Protein AF-A0A256XDC1-F1 (afdb_monomer)

Radius of gyration: 17.94 Å; Cα contacts (8 Å, |Δi|>4): 51; chains: 1; bounding box: 40×32×47 Å

Mean predicted aligned error: 7.12 Å

Solvent-accessible surface area (backbone atoms only — not comparable to full-atom values): 6161 Å² total; per-residue (Å²): 141,83,90,64,94,53,43,62,64,60,76,70,56,56,62,71,59,36,32,62,63,35,78,38,68,62,62,100,85,66,85,86,80,83,76,52,44,55,66,61,55,49,51,52,48,40,72,78,35,66,80,47,45,63,54,50,54,48,51,61,72,69,57,77,89,78,76,57,92,83,32,66,69,52,50,57,50,53,61,40,51,74,42,79,45,31,64,65,86,44,34,75,74,77,69,78,113

pLDDT: mean 84.63, std 15.71, range [34.75, 97.19]

Sequence (97 aa):
MFEEESGAFANYINLNNAIKIGLFPEFPNAEFTLLGNGSIAGTYTILVHYKYRDVVEKIAKEMTYIELIQDQDFVEEYEAALSIPGRREYFPTMMNY

Foldseek 3Di:
DDPDPDQPCLVPDPVVVCCQQQVAFDDPDDDDDRPGPVVVVVVVCCVVDVVCVVVVVVVVVVDDDDDQPPPPVSVVQVVQVVDPNGDVVRHVPVPPD

Structure (mmCIF, N/CA/C/O backbone):
data_AF-A0A256XDC1-F1
#
_entry.id   AF-A0A256XDC1-F1
#
loop_
_atom_site.group_PDB
_atom_site.id
_atom_site.type_symbol
_atom_site.label_atom_id
_atom_site.label_alt_id
_atom_site.label_comp_id
_atom_site.label_asym_id
_atom_site.label_entity_id
_atom_site.label_seq_id
_atom_site.pdbx_PDB_ins_code
_atom_site.Cartn_x
_atom_site.Cartn_y
_atom_site.Cartn_z
_atom_site.occupancy
_atom_site.B_iso_or_equiv
_atom_site.auth_seq_id
_atom_site.auth_comp_id
_atom_site.auth_asym_id
_atom_site.auth_atom_id
_atom_site.pdbx_PDB_model_num
ATOM 1 N N . MET A 1 1 ? -18.026 21.937 -2.082 1.00 35.81 1 MET A N 1
ATOM 2 C CA . MET A 1 1 ? -16.627 22.152 -2.489 1.00 35.81 1 MET A CA 1
ATOM 3 C C . MET A 1 1 ? -15.775 21.679 -1.327 1.00 35.81 1 MET A C 1
ATOM 5 O O . MET A 1 1 ? -15.602 22.428 -0.382 1.00 35.81 1 MET A O 1
ATOM 9 N N . PHE A 1 2 ? -15.406 20.400 -1.328 1.00 34.75 2 PHE A N 1
ATOM 10 C CA . PHE A 1 2 ? -14.519 19.805 -0.326 1.00 34.75 2 PHE A CA 1
ATOM 11 C C . PHE A 1 2 ? -13.516 18.958 -1.105 1.00 34.75 2 PHE A C 1
ATOM 13 O O . PHE A 1 2 ? -13.734 17.777 -1.359 1.00 34.75 2 PHE A O 1
ATOM 20 N N . GLU A 1 3 ? -12.492 19.635 -1.615 1.00 44.72 3 GLU A N 1
ATOM 21 C CA . GLU A 1 3 ? -11.251 19.014 -2.059 1.00 44.72 3 GLU A CA 1
ATOM 22 C C . GLU A 1 3 ? -10.393 18.876 -0.803 1.00 44.72 3 GLU A C 1
ATOM 24 O O . GLU A 1 3 ? -9.870 19.867 -0.305 1.00 44.72 3 GLU A O 1
ATOM 29 N N . GLU A 1 4 ? -10.320 17.674 -0.233 1.00 43.00 4 GLU A N 1
ATOM 30 C CA . GLU A 1 4 ? -9.407 17.392 0.875 1.00 43.00 4 GLU A CA 1
ATOM 31 C C . GLU A 1 4 ? -8.330 16.405 0.421 1.00 43.00 4 GLU A C 1
ATOM 33 O O . GLU A 1 4 ? -8.586 15.266 0.012 1.00 43.00 4 GLU A O 1
ATOM 38 N N . GLU A 1 5 ? -7.107 16.928 0.461 1.00 46.34 5 GLU A N 1
ATOM 39 C CA . GLU A 1 5 ? -5.852 16.400 -0.050 1.00 46.34 5 GLU A CA 1
ATOM 40 C C . GLU A 1 5 ? -5.330 15.210 0.760 1.00 46.34 5 GLU A C 1
ATOM 42 O O . GLU A 1 5 ? -4.334 15.279 1.476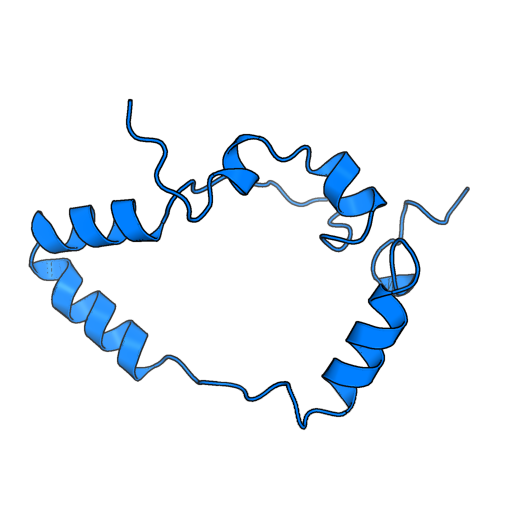 1.00 46.34 5 GLU A O 1
ATOM 47 N N . SER A 1 6 ? -5.985 14.063 0.614 1.00 41.41 6 SER A N 1
ATOM 48 C CA . SER A 1 6 ? -5.335 12.751 0.729 1.00 41.41 6 SER A CA 1
ATOM 49 C C . SER A 1 6 ? -6.158 11.747 -0.081 1.00 41.41 6 SER A C 1
ATOM 51 O O . SER A 1 6 ? -7.285 11.423 0.278 1.00 41.41 6 SER A O 1
ATOM 53 N N . GLY A 1 7 ? -5.645 11.290 -1.226 1.00 48.22 7 GLY A N 1
ATOM 54 C CA . GLY A 1 7 ? -6.369 10.363 -2.114 1.00 48.22 7 GLY A CA 1
ATOM 55 C C . GLY A 1 7 ? -7.137 11.004 -3.280 1.00 48.22 7 GLY A C 1
ATOM 56 O O . GLY A 1 7 ? -7.688 10.274 -4.101 1.00 48.22 7 GLY A O 1
ATOM 57 N N . ALA A 1 8 ? -7.117 12.335 -3.444 1.00 50.69 8 ALA A N 1
ATOM 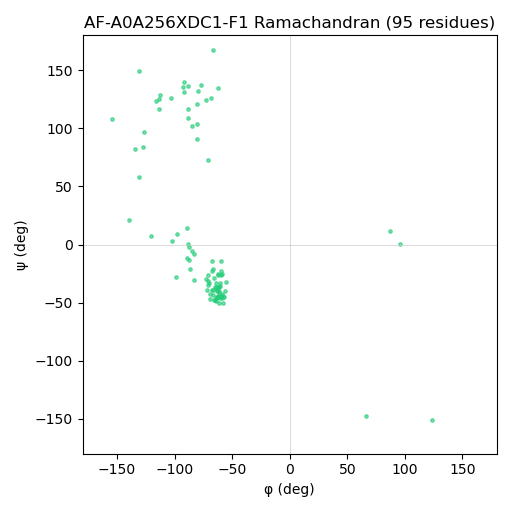58 C CA . ALA A 1 8 ? -7.680 13.000 -4.631 1.00 50.69 8 ALA A CA 1
ATOM 59 C C . ALA A 1 8 ? -7.015 12.542 -5.947 1.00 50.69 8 ALA A C 1
ATOM 61 O O . ALA A 1 8 ? -7.659 12.532 -6.993 1.00 50.69 8 ALA A O 1
ATOM 62 N N . PHE A 1 9 ? -5.760 12.080 -5.878 1.00 56.50 9 PHE A N 1
ATOM 63 C CA . PHE A 1 9 ? -5.047 11.503 -7.018 1.00 56.50 9 PHE A CA 1
ATOM 64 C C . PHE A 1 9 ? -5.728 10.229 -7.541 1.00 56.50 9 PHE A C 1
ATOM 66 O O . PHE A 1 9 ? -5.806 10.029 -8.747 1.00 56.50 9 PHE A O 1
ATOM 73 N N . ALA A 1 10 ? -6.293 9.402 -6.653 1.00 54.88 10 ALA A N 1
ATOM 74 C CA . ALA A 1 10 ? -6.927 8.142 -7.031 1.00 54.88 10 ALA A CA 1
ATOM 75 C C . ALA A 1 10 ? -8.241 8.351 -7.802 1.00 54.88 10 ALA A C 1
ATOM 77 O O . ALA A 1 10 ? -8.530 7.589 -8.715 1.00 54.88 10 ALA A O 1
ATOM 78 N N . ASN A 1 11 ? -9.014 9.403 -7.505 1.00 58.88 11 ASN A N 1
ATOM 79 C CA . ASN A 1 11 ? -10.291 9.659 -8.191 1.00 58.88 11 ASN A CA 1
ATOM 80 C C . ASN A 1 11 ? -10.130 10.018 -9.679 1.00 58.88 11 ASN A C 1
ATOM 82 O O . ASN A 1 11 ? -11.078 9.861 -10.445 1.00 58.88 11 ASN A O 1
ATOM 86 N N . TYR A 1 12 ? -8.946 10.479 -10.092 1.00 68.19 12 TYR A N 1
ATOM 87 C CA . TYR A 1 12 ? -8.664 10.903 -11.468 1.00 68.19 12 TYR A CA 1
ATOM 88 C C . TYR A 1 12 ? -7.531 10.109 -12.127 1.00 68.19 12 TYR A C 1
ATOM 90 O O . TYR A 1 12 ? -7.099 10.448 -13.232 1.00 68.19 12 TYR A O 1
ATOM 98 N N . ILE A 1 13 ? -7.030 9.055 -11.475 1.00 78.88 13 ILE A N 1
ATOM 99 C CA . ILE A 1 13 ? -5.910 8.287 -12.007 1.00 78.88 13 ILE A CA 1
ATOM 100 C C . ILE A 1 13 ? -6.359 7.433 -13.195 1.00 78.88 13 ILE A C 1
ATOM 102 O O . ILE A 1 13 ? -7.264 6.604 -13.101 1.00 78.88 13 ILE A O 1
ATOM 106 N N . ASN A 1 14 ? -5.694 7.603 -14.336 1.00 85.94 14 ASN A N 1
ATOM 107 C CA . ASN A 1 14 ? -5.808 6.643 -15.424 1.00 85.94 14 ASN A CA 1
ATOM 108 C C . ASN A 1 14 ? -4.888 5.462 -15.109 1.00 85.94 14 ASN A C 1
ATOM 110 O O . ASN A 1 14 ? -3.670 5.565 -15.257 1.00 85.94 14 ASN A O 1
ATOM 114 N N . LEU A 1 15 ? -5.481 4.351 -14.678 1.00 85.00 15 LEU A N 1
ATOM 115 C CA . LEU A 1 15 ? -4.743 3.169 -14.249 1.00 85.00 15 LEU A CA 1
ATOM 116 C C . LEU A 1 15 ? -3.789 2.629 -15.324 1.00 85.00 15 LEU A C 1
ATOM 118 O O . LEU A 1 15 ? -2.652 2.291 -15.014 1.00 85.00 15 LEU A O 1
ATOM 122 N N . ASN A 1 16 ? -4.202 2.627 -16.595 1.00 86.56 16 ASN A N 1
ATOM 123 C CA . ASN A 1 16 ? -3.344 2.175 -17.694 1.00 86.56 16 ASN A CA 1
ATOM 124 C C . ASN A 1 16 ? -2.097 3.054 -17.840 1.00 86.56 16 ASN A C 1
ATOM 126 O O . ASN A 1 16 ? -1.010 2.546 -18.101 1.00 86.56 16 ASN A O 1
ATOM 130 N N . ASN A 1 17 ? -2.233 4.370 -17.670 1.00 90.00 17 ASN A N 1
ATOM 131 C CA . ASN A 1 17 ? -1.085 5.275 -17.702 1.00 90.00 17 ASN A CA 1
ATOM 132 C C . ASN A 1 17 ? -0.214 5.123 -16.450 1.00 90.00 17 ASN A C 1
ATOM 134 O O . ASN A 1 17 ? 1.004 5.134 -16.576 1.00 90.00 17 ASN A O 1
ATOM 138 N N . ALA A 1 18 ? -0.821 4.941 -15.274 1.00 90.69 18 ALA A N 1
ATOM 139 C CA . ALA A 1 18 ? -0.104 4.702 -14.023 1.00 90.69 18 ALA A CA 1
ATOM 140 C C . ALA A 1 18 ? 0.765 3.435 -14.095 1.00 90.69 18 ALA A C 1
ATOM 142 O O . ALA A 1 18 ? 1.937 3.475 -13.732 1.00 90.69 18 ALA A O 1
ATOM 143 N N . ILE A 1 19 ? 0.223 2.347 -14.647 1.00 91.62 19 ILE A N 1
ATOM 144 C CA . ILE A 1 19 ? 0.965 1.105 -14.891 1.00 91.62 19 ILE A CA 1
ATOM 145 C C . ILE A 1 19 ? 2.108 1.345 -15.892 1.00 91.62 19 ILE A C 1
ATOM 147 O O . ILE A 1 19 ? 3.243 0.957 -15.638 1.00 91.62 19 ILE A O 1
ATOM 151 N N . LYS A 1 20 ? 1.857 2.060 -17.000 1.00 90.62 20 LYS A N 1
ATOM 152 C CA . LYS A 1 20 ? 2.887 2.362 -18.018 1.00 90.62 20 LYS A CA 1
ATOM 153 C C . LYS A 1 20 ? 4.073 3.168 -17.492 1.00 90.62 20 LYS A C 1
ATOM 155 O O . LYS A 1 20 ? 5.175 2.995 -18.000 1.00 90.62 20 LYS A O 1
ATOM 160 N N . ILE A 1 21 ? 3.854 4.066 -16.531 1.00 93.00 21 ILE A N 1
ATOM 161 C CA . ILE A 1 21 ? 4.936 4.863 -15.933 1.00 93.00 21 ILE A CA 1
ATOM 162 C C . ILE A 1 21 ? 5.612 4.167 -14.744 1.00 93.00 21 ILE A C 1
ATOM 164 O O . ILE A 1 21 ? 6.544 4.735 -14.188 1.00 93.00 21 ILE A O 1
ATOM 168 N N . GLY A 1 22 ? 5.156 2.973 -14.349 1.00 92.88 22 GLY A N 1
ATOM 169 C CA . GLY A 1 22 ? 5.727 2.223 -13.229 1.00 92.88 22 GLY A CA 1
ATOM 170 C C . GLY A 1 22 ? 5.162 2.554 -11.847 1.00 92.88 22 GLY A C 1
ATOM 171 O O . GLY A 1 22 ? 5.718 2.125 -10.844 1.00 92.88 22 GLY A O 1
ATOM 172 N N . LEU A 1 23 ? 4.058 3.307 -11.758 1.00 92.94 23 LEU A N 1
ATOM 173 C CA . LEU A 1 23 ? 3.439 3.656 -10.469 1.00 92.94 23 LEU A CA 1
ATOM 174 C C . LEU A 1 23 ? 2.758 2.451 -9.802 1.00 92.94 23 LEU A C 1
ATOM 176 O O . LEU A 1 23 ? 2.701 2.361 -8.579 1.00 92.94 23 LEU A O 1
ATOM 180 N N . PHE A 1 24 ? 2.233 1.535 -10.610 1.00 92.06 24 PHE A N 1
ATOM 181 C CA . PHE A 1 24 ? 1.711 0.250 -10.164 1.00 92.06 24 PHE A CA 1
ATOM 182 C C . PHE A 1 24 ? 2.294 -0.853 -11.041 1.00 92.06 24 PHE A C 1
ATOM 184 O O . PHE A 1 24 ? 2.507 -0.602 -12.230 1.00 92.06 24 PHE A O 1
ATOM 191 N N . PRO A 1 25 ? 2.492 -2.070 -10.508 1.00 92.75 25 PRO A N 1
ATOM 192 C CA . PRO A 1 25 ? 2.793 -3.218 -11.345 1.00 92.75 25 PRO A CA 1
ATOM 193 C C . PRO A 1 25 ? 1.584 -3.552 -12.228 1.00 92.75 25 PRO A C 1
ATOM 195 O O . PRO A 1 25 ? 0.470 -3.052 -12.039 1.00 92.75 25 PRO A O 1
ATOM 198 N N . GLU A 1 26 ? 1.796 -4.407 -13.216 1.00 92.88 26 GLU A N 1
ATOM 199 C CA . GLU A 1 26 ? 0.720 -4.878 -14.067 1.00 92.88 26 GLU A CA 1
ATOM 200 C C . GLU A 1 26 ? -0.128 -5.941 -13.359 1.00 92.88 26 GLU A C 1
ATOM 202 O O . GLU A 1 26 ? 0.387 -6.880 -12.753 1.00 92.88 26 GLU A O 1
ATOM 207 N N . PHE A 1 27 ? -1.448 -5.845 -13.510 1.00 89.38 27 PHE A N 1
ATOM 208 C CA . PHE A 1 27 ? -2.386 -6.836 -12.991 1.00 89.38 27 PHE A CA 1
ATOM 209 C C . PHE A 1 27 ? -3.332 -7.310 -14.109 1.00 89.38 27 PHE A C 1
ATOM 211 O O . PHE A 1 27 ? -4.446 -6.796 -14.226 1.00 89.38 27 PHE A O 1
ATOM 218 N N . PRO A 1 28 ? -2.927 -8.295 -14.937 1.00 84.12 28 PRO A N 1
ATOM 219 C CA . PRO A 1 28 ? -3.613 -8.639 -16.191 1.00 84.12 28 PRO A CA 1
ATOM 220 C C . PRO A 1 28 ? -5.081 -9.078 -16.062 1.00 84.12 28 PRO A C 1
ATOM 222 O O . PRO A 1 28 ? -5.784 -9.136 -17.062 1.00 84.12 28 PRO A O 1
ATOM 225 N N . ASN A 1 29 ? -5.553 -9.394 -14.852 1.00 85.31 29 ASN A N 1
ATOM 226 C CA . ASN A 1 29 ? -6.912 -9.879 -14.594 1.00 85.31 29 ASN A CA 1
ATOM 227 C C . ASN A 1 29 ? -7.533 -9.279 -13.319 1.00 85.31 29 ASN A C 1
ATOM 229 O O . ASN A 1 29 ? -8.419 -9.892 -12.726 1.00 85.31 29 ASN A O 1
ATOM 233 N N . ALA A 1 30 ? -7.036 -8.133 -12.842 1.00 86.69 30 ALA A N 1
ATOM 234 C CA . ALA A 1 30 ? -7.575 -7.510 -11.636 1.00 86.69 30 ALA A CA 1
ATOM 235 C C . ALA A 1 30 ? -8.683 -6.504 -11.959 1.00 86.69 30 ALA A C 1
ATOM 237 O O . ALA A 1 30 ? -8.580 -5.710 -12.895 1.00 86.69 30 ALA A O 1
ATOM 238 N N . GLU A 1 31 ? -9.720 -6.507 -11.127 1.00 85.19 31 GLU A N 1
ATOM 239 C CA . GLU A 1 31 ? -10.716 -5.443 -11.080 1.00 85.19 31 GLU A CA 1
ATOM 240 C C . GLU A 1 31 ? -10.310 -4.419 -10.020 1.00 85.19 31 GLU A C 1
ATOM 242 O O . GLU A 1 31 ? -9.927 -4.771 -8.903 1.00 85.19 31 GLU A O 1
ATOM 247 N N . PHE A 1 32 ? -10.412 -3.137 -10.362 1.00 81.19 32 PHE A N 1
ATOM 248 C CA . PHE A 1 32 ? -10.000 -2.047 -9.487 1.00 81.19 32 PHE A CA 1
ATOM 249 C C . PHE A 1 32 ? -11.211 -1.251 -9.033 1.00 81.19 32 PHE A C 1
ATOM 251 O O . PHE A 1 32 ? -12.008 -0.788 -9.846 1.00 81.19 32 PHE A O 1
ATOM 258 N N . THR A 1 33 ? -11.315 -1.051 -7.722 1.00 82.00 33 THR A N 1
ATOM 259 C CA . THR A 1 33 ? -12.299 -0.148 -7.125 1.00 82.00 33 THR A CA 1
ATOM 260 C C . THR A 1 33 ? -11.575 1.027 -6.491 1.00 82.00 33 THR A C 1
ATOM 262 O O . THR A 1 33 ? -10.695 0.851 -5.649 1.00 82.00 33 THR A O 1
ATOM 265 N N . LEU A 1 34 ? -11.962 2.237 -6.883 1.00 77.75 34 LEU A N 1
ATOM 266 C CA . LEU A 1 34 ? -11.447 3.461 -6.286 1.00 77.75 34 LEU A CA 1
ATOM 267 C C . LEU A 1 34 ? -12.191 3.736 -4.976 1.00 77.75 34 LEU A C 1
ATOM 269 O O . LEU A 1 34 ? -13.411 3.878 -4.967 1.00 77.75 34 LEU A O 1
ATOM 273 N N . LEU A 1 35 ? -11.450 3.810 -3.869 1.00 75.81 35 LEU A N 1
ATOM 274 C CA . LEU A 1 35 ? -12.014 4.013 -2.528 1.00 75.81 35 LEU A CA 1
ATOM 275 C C . LEU A 1 35 ? -12.158 5.497 -2.137 1.00 75.81 35 LEU A C 1
ATOM 277 O O . LEU A 1 35 ? -12.816 5.808 -1.147 1.00 75.81 35 LEU A O 1
ATOM 281 N N . GLY A 1 36 ? -11.560 6.422 -2.898 1.00 80.00 36 GLY A N 1
ATOM 282 C CA . GLY A 1 36 ? -11.529 7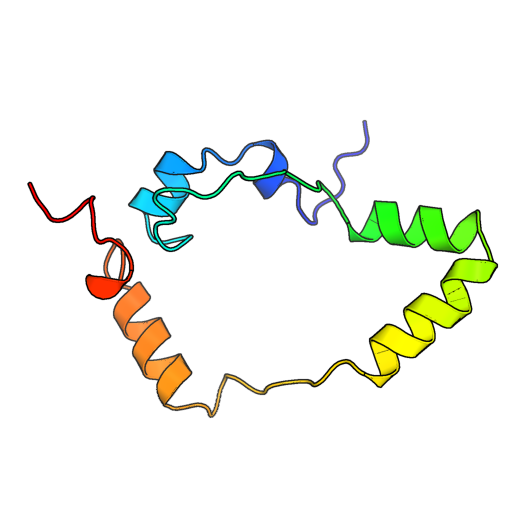.850 -2.564 1.00 80.00 36 GLY A CA 1
ATOM 283 C C . GLY A 1 36 ? -10.710 8.148 -1.298 1.00 80.00 36 GLY A C 1
ATOM 284 O O . GLY A 1 36 ? -9.726 7.466 -1.008 1.00 80.00 36 GLY A O 1
ATOM 285 N N . ASN A 1 37 ? -11.099 9.175 -0.531 1.00 83.62 37 ASN A N 1
ATOM 286 C CA . ASN A 1 37 ? -10.432 9.511 0.732 1.00 83.62 37 ASN A CA 1
ATOM 287 C C . ASN A 1 37 ? -10.931 8.601 1.871 1.00 83.62 37 ASN A C 1
ATOM 289 O O . ASN A 1 37 ? -11.895 8.910 2.579 1.00 83.62 37 ASN A O 1
ATOM 293 N N . GLY A 1 38 ? -10.240 7.474 2.052 1.00 86.38 38 GLY A N 1
ATOM 294 C CA . GLY A 1 38 ? -10.535 6.506 3.109 1.00 86.38 38 GLY A CA 1
ATOM 295 C C . GLY A 1 38 ? -10.380 7.059 4.531 1.00 86.38 38 GLY A C 1
ATOM 296 O O . GLY A 1 38 ? -11.060 6.580 5.435 1.00 86.38 38 GLY A O 1
ATOM 297 N N . SER A 1 39 ? -9.553 8.090 4.741 1.00 88.69 39 SER A N 1
ATOM 298 C CA . SER A 1 39 ? -9.348 8.704 6.063 1.00 88.69 39 SER A CA 1
ATOM 299 C C . SER A 1 39 ? -10.595 9.460 6.531 1.00 88.69 39 SER A C 1
ATOM 301 O O . SER A 1 39 ? -11.083 9.243 7.644 1.00 88.69 39 SER A O 1
ATOM 303 N N . ILE A 1 40 ? -11.181 10.282 5.653 1.00 89.38 40 ILE A N 1
ATOM 304 C CA . ILE A 1 40 ? -12.434 10.998 5.941 1.00 89.38 40 ILE A CA 1
ATOM 305 C C . ILE A 1 40 ? -13.584 10.004 6.091 1.00 89.38 40 ILE A C 1
ATOM 307 O O . ILE A 1 40 ? -14.335 10.068 7.067 1.00 89.38 40 ILE A O 1
ATOM 311 N N . ALA A 1 41 ? -13.709 9.058 5.153 1.00 89.06 41 ALA A N 1
ATOM 312 C CA . ALA A 1 41 ? -14.756 8.041 5.201 1.00 89.06 41 ALA A CA 1
ATOM 313 C C . ALA A 1 41 ? -14.673 7.199 6.489 1.00 89.06 41 ALA A C 1
ATOM 315 O O . ALA A 1 41 ? -15.689 6.954 7.146 1.00 89.06 41 ALA A O 1
ATOM 316 N N . GLY A 1 42 ? -13.461 6.813 6.897 1.00 91.19 42 GLY A N 1
ATOM 317 C CA . GLY A 1 42 ? -13.197 6.106 8.148 1.00 91.19 42 GLY A CA 1
ATOM 318 C C . GLY A 1 42 ? -13.541 6.947 9.376 1.00 91.19 42 GLY A C 1
ATOM 319 O O . GLY A 1 42 ? -14.260 6.478 10.258 1.00 91.19 42 GLY A O 1
ATOM 320 N N . THR A 1 43 ? -13.120 8.214 9.401 1.00 92.88 43 THR A N 1
ATOM 321 C CA . THR A 1 43 ? -13.434 9.153 10.490 1.00 92.88 43 THR A CA 1
ATOM 322 C C . THR A 1 43 ? -14.942 9.303 10.666 1.00 92.88 43 THR A C 1
ATOM 324 O O . THR A 1 43 ? -15.460 9.115 11.767 1.00 92.88 43 THR A O 1
ATOM 327 N N . TYR A 1 44 ? -15.672 9.557 9.577 1.00 93.12 44 TYR A N 1
ATOM 328 C CA . TYR A 1 44 ? -17.131 9.636 9.599 1.00 93.12 44 TYR A CA 1
ATOM 329 C C . TYR A 1 44 ? -17.767 8.340 10.121 1.00 93.12 44 TYR A C 1
ATOM 331 O O . TYR A 1 44 ? -18.653 8.377 10.977 1.00 93.12 44 TYR A O 1
ATOM 339 N N . THR A 1 45 ? -17.274 7.185 9.667 1.00 92.19 45 THR A N 1
ATOM 340 C CA . THR A 1 45 ? -17.769 5.870 10.099 1.00 92.19 45 THR A CA 1
ATOM 341 C C . THR A 1 45 ? -17.640 5.688 11.613 1.00 92.19 45 THR A C 1
ATOM 343 O O . THR A 1 45 ? -18.603 5.284 12.265 1.00 92.19 45 THR A O 1
ATOM 346 N N . ILE A 1 46 ? -16.492 6.042 12.192 1.00 94.50 46 ILE A N 1
ATOM 347 C CA . ILE A 1 46 ? -16.225 5.920 13.634 1.00 94.50 46 ILE A CA 1
ATOM 348 C C . ILE A 1 46 ? -17.022 6.949 14.454 1.00 94.50 46 ILE A C 1
ATOM 350 O O . ILE A 1 46 ? -17.451 6.654 15.576 1.00 94.50 46 ILE A O 1
ATOM 354 N N . LEU A 1 47 ? -17.226 8.155 13.910 1.00 93.88 47 LEU A N 1
ATOM 355 C CA . LEU A 1 47 ? -18.006 9.213 14.557 1.00 93.88 47 LEU A CA 1
ATOM 356 C C . LEU A 1 47 ? -19.487 8.844 14.668 1.00 93.88 47 LEU A C 1
ATOM 358 O O . LEU A 1 47 ? -20.084 9.049 15.723 1.00 93.88 47 LEU A O 1
ATOM 362 N N . VAL A 1 48 ? -20.071 8.284 13.606 1.00 94.75 48 VAL A N 1
ATOM 363 C CA . VAL A 1 48 ? -21.504 7.949 13.562 1.00 94.75 48 VAL A CA 1
ATOM 364 C C . VAL A 1 48 ? -21.802 6.601 14.224 1.00 94.75 48 VAL A C 1
ATOM 366 O O . VAL A 1 48 ? -22.874 6.418 14.799 1.00 94.75 48 VAL A O 1
ATOM 369 N N . HIS A 1 49 ? -20.863 5.652 14.193 1.00 91.94 49 HIS A N 1
ATOM 370 C CA . HIS A 1 49 ? -21.080 4.296 14.691 1.00 91.94 49 HIS A CA 1
ATOM 371 C C . HIS A 1 49 ? -20.008 3.880 15.706 1.00 91.94 49 HIS A C 1
ATOM 373 O O . HIS A 1 49 ? -18.959 3.338 15.356 1.00 91.94 49 HIS A O 1
ATOM 379 N N . TYR A 1 50 ? -20.331 4.034 16.993 1.00 88.31 50 TYR A N 1
ATOM 380 C CA . TYR A 1 50 ? -19.426 3.734 18.109 1.00 88.31 50 TYR A CA 1
ATOM 381 C C . TYR A 1 50 ? -18.863 2.302 18.098 1.00 88.31 50 TYR A C 1
ATOM 383 O O . TYR A 1 50 ? -17.717 2.104 18.483 1.00 88.31 50 TYR A O 1
ATOM 391 N N . LYS A 1 51 ? -19.625 1.316 17.601 1.00 91.81 51 LYS A N 1
ATOM 392 C CA . LYS A 1 51 ? -19.204 -0.095 17.515 1.00 91.81 51 LYS A CA 1
ATOM 393 C C . LYS A 1 51 ? -17.951 -0.328 16.662 1.00 91.81 51 LYS A C 1
ATOM 395 O O . LYS A 1 51 ? -17.288 -1.343 16.826 1.00 91.81 51 LYS A O 1
ATOM 400 N N . TYR A 1 52 ? -17.631 0.582 15.738 1.00 93.44 52 TYR A N 1
ATOM 401 C CA . TYR A 1 52 ? -16.422 0.461 14.920 1.00 93.44 52 TYR A CA 1
ATOM 402 C C . TYR A 1 52 ? -15.170 0.983 15.628 1.00 93.44 52 TYR A C 1
ATOM 404 O O . TYR A 1 52 ? -14.074 0.749 15.129 1.00 93.44 52 TYR A O 1
ATOM 412 N N . ARG A 1 53 ? -15.297 1.635 16.793 1.00 92.44 53 ARG A N 1
ATOM 413 C CA . ARG A 1 53 ? -14.136 2.059 17.593 1.00 92.44 53 ARG A CA 1
ATOM 414 C C . ARG A 1 53 ? -13.310 0.856 18.025 1.00 92.44 53 ARG A C 1
ATOM 416 O O . ARG A 1 53 ? -12.125 0.812 17.723 1.00 92.44 53 ARG A O 1
ATOM 423 N N . ASP A 1 54 ? -13.960 -0.157 18.593 1.00 94.25 54 ASP A N 1
ATOM 424 C CA . ASP A 1 54 ? -13.291 -1.386 19.037 1.00 94.25 54 ASP A CA 1
ATOM 425 C C . ASP A 1 54 ? -12.606 -2.120 17.870 1.00 94.25 54 ASP A C 1
ATOM 427 O O . ASP A 1 54 ? -11.516 -2.670 18.018 1.00 94.25 54 ASP A O 1
ATOM 431 N N . VAL A 1 55 ? -13.222 -2.092 16.680 1.00 95.00 55 VAL A N 1
ATOM 432 C CA . VAL A 1 55 ? -12.651 -2.682 15.458 1.00 95.00 55 VAL A CA 1
ATOM 433 C C . VAL A 1 55 ? -11.380 -1.945 15.041 1.00 95.00 55 VAL A C 1
ATOM 435 O O . VAL A 1 55 ? -10.365 -2.581 14.771 1.00 95.00 55 VAL A O 1
ATOM 438 N N . VAL A 1 56 ? -11.414 -0.613 15.011 1.00 94.81 56 VAL A N 1
ATOM 439 C CA . VAL A 1 56 ? -10.260 0.211 14.624 1.00 94.81 56 VAL A CA 1
ATOM 440 C C . VAL A 1 56 ? -9.139 0.107 15.653 1.00 94.81 56 VAL A C 1
ATOM 442 O O . VAL A 1 56 ? -7.979 -0.013 15.268 1.00 94.81 56 VAL A O 1
ATOM 445 N N . GLU A 1 57 ? -9.463 0.061 16.947 1.00 95.12 57 GLU A N 1
ATOM 446 C CA . GLU A 1 57 ? -8.477 -0.195 18.000 1.00 95.12 57 GLU A CA 1
ATOM 447 C C . GLU A 1 57 ? -7.808 -1.562 17.845 1.00 95.12 57 GLU A C 1
ATOM 449 O O . GLU A 1 57 ? -6.598 -1.683 18.046 1.00 95.12 57 GLU A O 1
ATOM 454 N N . LYS A 1 58 ? -8.572 -2.596 17.477 1.00 96.81 58 LYS A N 1
ATOM 455 C CA . LYS A 1 58 ? -8.016 -3.922 17.203 1.00 96.81 58 LYS A CA 1
ATOM 456 C C . LYS A 1 58 ? -7.079 -3.894 15.993 1.00 96.81 58 LYS A C 1
ATOM 458 O O . LYS A 1 58 ? -5.954 -4.366 16.107 1.00 96.81 58 LYS A O 1
ATOM 463 N N . ILE A 1 59 ? -7.505 -3.289 14.881 1.00 95.88 59 ILE A N 1
ATOM 464 C CA . ILE A 1 59 ? -6.675 -3.141 13.673 1.00 95.88 59 ILE A CA 1
ATOM 465 C C . ILE A 1 59 ? -5.375 -2.401 14.005 1.00 95.88 59 ILE A C 1
ATOM 467 O O . ILE A 1 59 ? -4.302 -2.843 13.608 1.00 95.88 59 ILE A O 1
ATOM 471 N N . ALA A 1 60 ? -5.448 -1.311 14.774 1.00 95.56 60 ALA A N 1
ATOM 472 C CA . ALA A 1 60 ? -4.272 -0.543 15.176 1.00 95.56 60 ALA A CA 1
ATOM 473 C C . ALA A 1 60 ? -3.285 -1.363 16.021 1.00 95.56 60 ALA A C 1
ATOM 475 O O . ALA A 1 60 ? -2.079 -1.208 15.863 1.00 95.56 60 ALA A O 1
ATOM 476 N N . LYS A 1 61 ? -3.782 -2.253 16.890 1.00 96.94 61 LYS A N 1
ATOM 477 C CA . LYS A 1 61 ? -2.944 -3.146 17.709 1.00 96.94 61 LYS A CA 1
ATOM 478 C C . LYS A 1 61 ? -2.303 -4.280 16.905 1.00 96.94 61 LYS A C 1
ATOM 480 O O . LYS A 1 61 ? -1.243 -4.755 17.292 1.00 96.94 61 LYS A O 1
ATOM 485 N N . GLU A 1 62 ? -2.950 -4.730 15.833 1.00 97.19 62 GLU A N 1
ATOM 486 C CA . GLU A 1 62 ? -2.451 -5.802 14.958 1.00 97.19 62 GLU A CA 1
ATOM 487 C C . GLU A 1 62 ? -1.532 -5.274 13.839 1.00 97.19 62 GLU A C 1
ATOM 489 O O . GLU A 1 62 ? -0.818 -6.046 13.198 1.00 97.19 62 GLU A O 1
ATOM 494 N N . MET A 1 63 ? -1.518 -3.959 13.610 1.00 96.88 63 MET A N 1
ATOM 495 C CA . MET A 1 63 ? -0.692 -3.324 12.589 1.00 96.88 63 MET A CA 1
ATOM 496 C C . MET A 1 63 ? 0.793 -3.407 12.948 1.00 96.88 63 MET A C 1
ATOM 498 O O . MET A 1 63 ? 1.219 -2.973 14.016 1.00 96.88 63 MET A O 1
ATOM 502 N N . THR A 1 64 ? 1.595 -3.936 12.027 1.00 96.00 64 THR A N 1
ATOM 503 C CA . THR A 1 64 ? 3.050 -4.030 12.188 1.00 96.00 64 THR A CA 1
ATOM 504 C C . THR A 1 64 ? 3.728 -2.946 11.362 1.00 96.00 64 THR A C 1
ATOM 506 O O . THR A 1 64 ? 3.483 -2.832 10.162 1.00 96.00 64 THR A O 1
ATOM 509 N N . TYR A 1 65 ? 4.579 -2.151 12.006 1.00 93.00 65 TYR A N 1
ATOM 510 C CA . TYR A 1 65 ? 5.428 -1.183 11.319 1.00 93.00 65 TYR A CA 1
ATOM 511 C C . TYR A 1 65 ? 6.653 -1.885 10.724 1.00 93.00 65 TYR A C 1
ATOM 513 O O . TYR A 1 65 ? 7.326 -2.644 11.421 1.00 93.00 65 TYR A O 1
ATOM 521 N N . ILE A 1 66 ? 6.941 -1.607 9.453 1.00 91.25 66 ILE A N 1
ATOM 522 C CA . ILE A 1 66 ? 8.123 -2.101 8.741 1.00 91.25 66 ILE A CA 1
ATOM 523 C C . ILE A 1 66 ? 8.982 -0.889 8.376 1.00 91.25 66 ILE A C 1
ATOM 525 O O . ILE A 1 66 ? 8.501 0.045 7.733 1.00 91.25 66 ILE A O 1
ATOM 529 N N . GLU A 1 67 ? 10.246 -0.893 8.800 1.00 92.44 67 GLU A N 1
ATOM 530 C CA . GLU A 1 67 ? 11.201 0.173 8.498 1.00 92.44 67 GLU A CA 1
ATOM 531 C C . GLU A 1 67 ? 11.924 -0.117 7.178 1.00 92.44 67 GLU A C 1
ATOM 533 O O . GLU A 1 67 ? 12.756 -1.013 7.108 1.00 92.44 67 GLU A O 1
ATOM 538 N N . LEU A 1 68 ? 11.619 0.656 6.134 1.00 92.06 68 LEU A N 1
ATOM 539 C CA . LEU A 1 68 ? 12.121 0.395 4.778 1.00 92.06 68 LEU A CA 1
ATOM 540 C C . LEU A 1 68 ? 13.496 1.015 4.479 1.00 92.06 68 LEU A C 1
ATOM 542 O O . LEU A 1 68 ? 14.186 0.570 3.573 1.00 92.06 68 LEU A O 1
ATOM 546 N N . ILE A 1 69 ? 13.921 2.043 5.221 1.00 88.00 69 ILE A N 1
ATOM 547 C CA . ILE A 1 69 ? 15.146 2.811 4.902 1.00 88.00 69 ILE A CA 1
ATOM 548 C C . ILE A 1 69 ? 16.424 1.968 5.044 1.00 88.00 69 ILE A C 1
ATOM 550 O O . ILE A 1 69 ? 17.418 2.239 4.376 1.00 88.00 69 ILE A O 1
ATOM 554 N N . GLN A 1 70 ? 16.409 0.967 5.923 1.00 87.06 70 GLN A N 1
ATOM 555 C CA . GLN A 1 70 ? 17.554 0.089 6.187 1.00 87.06 70 GLN A CA 1
ATOM 556 C C . GLN A 1 70 ? 17.419 -1.275 5.495 1.00 87.06 70 GLN A C 1
ATOM 558 O O . GLN A 1 70 ? 18.264 -2.148 5.686 1.00 87.06 70 GLN A O 1
ATOM 563 N N . ASP A 1 71 ? 16.350 -1.468 4.725 1.00 93.25 71 ASP A N 1
ATOM 564 C CA . ASP A 1 71 ? 16.057 -2.718 4.043 1.00 93.25 71 ASP A CA 1
ATOM 565 C C . ASP A 1 71 ? 16.734 -2.722 2.665 1.00 93.25 71 ASP A C 1
ATOM 567 O O . ASP A 1 71 ? 16.454 -1.880 1.808 1.00 93.25 71 ASP A O 1
ATOM 571 N N . GLN A 1 72 ? 17.672 -3.650 2.471 1.00 94.12 72 GLN A N 1
ATOM 572 C CA . GLN A 1 72 ? 18.446 -3.750 1.235 1.00 94.12 72 GLN A CA 1
ATOM 573 C C . GLN A 1 72 ?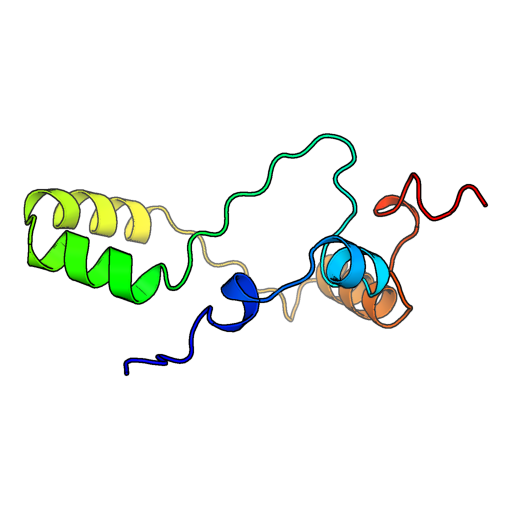 17.554 -4.104 0.036 1.00 94.12 72 GLN A C 1
ATOM 575 O O . GLN A 1 72 ? 17.758 -3.554 -1.047 1.00 94.12 72 GLN A O 1
ATOM 580 N N . ASP A 1 73 ? 16.540 -4.951 0.231 1.00 94.12 73 ASP A N 1
ATOM 581 C CA . ASP A 1 73 ? 15.622 -5.354 -0.836 1.00 94.12 73 ASP A CA 1
ATOM 582 C C . ASP A 1 73 ? 14.785 -4.148 -1.292 1.00 94.12 73 ASP A C 1
ATOM 584 O O . ASP A 1 73 ? 14.582 -3.939 -2.490 1.00 94.12 73 ASP A O 1
ATOM 588 N N . PHE A 1 74 ? 14.360 -3.293 -0.353 1.00 94.69 74 PHE A N 1
ATOM 589 C CA . PHE A 1 74 ? 13.678 -2.039 -0.677 1.00 94.69 74 PHE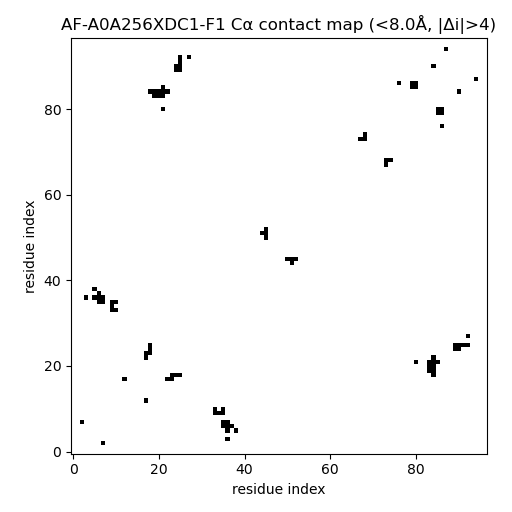 A CA 1
ATOM 590 C C . PHE A 1 74 ? 14.565 -1.081 -1.478 1.00 94.69 74 PHE A C 1
ATOM 592 O O . PHE A 1 74 ? 14.092 -0.486 -2.447 1.00 94.69 74 PHE A O 1
ATOM 599 N N . VAL A 1 75 ? 15.836 -0.915 -1.098 1.00 93.81 75 VAL A N 1
ATOM 600 C CA . VAL A 1 75 ? 16.768 -0.036 -1.826 1.00 93.81 75 VAL A CA 1
ATOM 601 C C . VAL A 1 75 ? 16.974 -0.534 -3.258 1.00 93.81 75 VAL A C 1
ATOM 603 O O . VAL A 1 75 ? 16.886 0.257 -4.196 1.00 93.81 75 VAL A O 1
ATOM 606 N N . GLU A 1 76 ? 17.174 -1.839 -3.444 1.00 94.56 76 GLU A N 1
ATOM 607 C CA . GLU A 1 76 ? 17.325 -2.441 -4.772 1.00 94.56 76 GLU A CA 1
ATOM 608 C C . GLU A 1 76 ? 16.059 -2.309 -5.628 1.00 94.56 76 GLU A C 1
ATOM 610 O O . GLU A 1 76 ? 16.136 -2.127 -6.845 1.00 94.56 76 GLU A O 1
ATOM 615 N N . GLU A 1 77 ? 14.876 -2.415 -5.024 1.00 94.19 77 GLU A N 1
ATOM 616 C CA . GLU A 1 77 ? 13.608 -2.193 -5.719 1.00 94.19 77 GLU A CA 1
ATOM 617 C C . GLU A 1 77 ? 13.413 -0.715 -6.085 1.00 94.19 77 GLU A C 1
ATOM 619 O O . GLU A 1 77 ? 13.038 -0.392 -7.213 1.00 94.19 77 GLU A O 1
ATOM 624 N N . TYR A 1 78 ? 13.742 0.199 -5.171 1.00 93.88 78 TYR A N 1
ATOM 625 C CA . TYR A 1 78 ? 13.675 1.637 -5.408 1.00 93.88 78 TYR A CA 1
ATOM 626 C C . TYR A 1 78 ? 14.590 2.070 -6.560 1.00 93.88 78 TYR A C 1
ATOM 628 O O . TYR A 1 78 ? 14.153 2.803 -7.447 1.00 93.88 78 TYR A O 1
ATOM 636 N N . GLU A 1 79 ? 15.839 1.598 -6.587 1.00 94.56 79 GLU A N 1
ATOM 637 C CA . GLU A 1 79 ? 16.771 1.884 -7.682 1.00 94.56 79 GLU A CA 1
ATOM 638 C C . GLU A 1 79 ? 16.260 1.351 -9.025 1.00 94.56 79 GLU A C 1
ATOM 640 O O . GLU A 1 79 ? 16.334 2.052 -10.037 1.00 94.56 79 GLU A O 1
ATOM 645 N N . ALA A 1 80 ? 15.686 0.144 -9.045 1.00 94.44 80 ALA A N 1
ATOM 646 C CA . ALA A 1 80 ? 15.094 -0.417 -10.255 1.00 94.44 80 ALA A CA 1
ATOM 647 C C . ALA A 1 80 ? 13.905 0.422 -10.760 1.00 94.44 80 ALA A C 1
ATOM 649 O O . ALA A 1 80 ? 13.787 0.657 -11.968 1.00 94.44 80 ALA A O 1
ATOM 650 N N . ALA A 1 81 ? 13.070 0.926 -9.847 1.00 94.50 81 ALA A N 1
ATOM 651 C CA . ALA A 1 81 ? 11.916 1.773 -10.146 1.00 94.50 81 ALA A CA 1
ATOM 652 C C . ALA A 1 81 ? 12.282 3.170 -10.692 1.00 94.50 81 ALA A C 1
ATOM 654 O O . ALA A 1 81 ? 11.426 3.847 -11.263 1.00 94.50 81 ALA A O 1
ATOM 655 N N . LEU A 1 82 ? 13.546 3.608 -10.582 1.00 93.81 82 LEU A N 1
ATOM 656 C CA . LEU A 1 82 ? 14.017 4.832 -11.251 1.00 93.81 82 LEU A CA 1
ATOM 657 C C . LEU A 1 82 ? 14.047 4.688 -12.780 1.00 93.81 82 LEU A C 1
ATOM 659 O O . LEU A 1 82 ? 14.006 5.687 -13.502 1.00 93.81 82 LEU A O 1
ATOM 663 N N . SER A 1 83 ? 14.117 3.454 -13.284 1.00 93.06 83 SER A N 1
ATOM 664 C CA . SER A 1 83 ? 13.899 3.154 -14.698 1.00 93.06 83 SER A CA 1
ATOM 665 C C . SER A 1 83 ? 12.414 2.899 -14.946 1.00 93.06 83 SER A C 1
ATOM 667 O O . SER A 1 83 ? 11.774 2.208 -14.168 1.00 93.06 83 SER A O 1
ATOM 669 N N . ILE A 1 84 ? 11.845 3.442 -16.023 1.00 92.00 84 ILE A N 1
ATOM 670 C CA . ILE A 1 84 ? 10.420 3.256 -16.340 1.00 92.00 84 ILE A CA 1
ATOM 671 C C . ILE A 1 84 ? 10.249 2.037 -17.260 1.00 92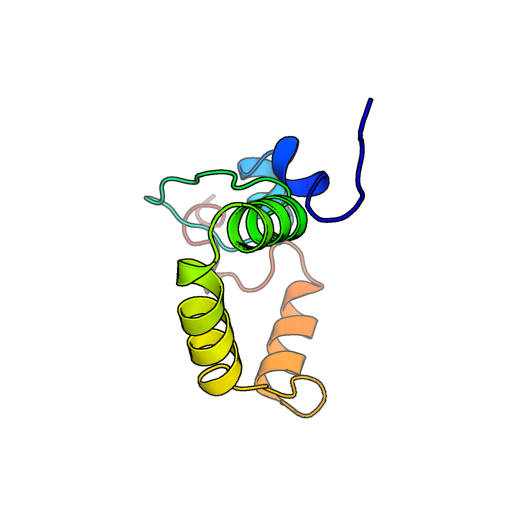.00 84 ILE A C 1
ATOM 673 O O . ILE A 1 84 ? 10.942 1.962 -18.281 1.00 92.00 84 ILE A O 1
ATOM 677 N N . PRO A 1 85 ? 9.317 1.107 -16.965 1.00 92.12 85 PRO A N 1
ATOM 678 C CA . PRO A 1 85 ? 8.344 1.120 -15.858 1.00 92.12 85 PRO A CA 1
ATOM 679 C C . PRO A 1 85 ? 8.855 0.493 -14.545 1.00 92.12 85 PRO A C 1
ATOM 681 O O . PRO A 1 85 ? 8.110 0.412 -13.578 1.00 92.12 85 PRO A O 1
ATOM 684 N N . GLY A 1 86 ? 10.097 0.021 -14.514 1.00 93.75 86 GLY A N 1
ATOM 685 C CA . GLY A 1 86 ? 10.720 -0.646 -13.376 1.00 93.75 86 GLY A CA 1
ATOM 686 C C . GLY A 1 86 ? 11.210 -2.028 -13.785 1.00 93.75 86 GLY A C 1
ATOM 687 O O . GLY A 1 86 ? 11.529 -2.273 -14.956 1.00 93.75 86 GLY A O 1
ATOM 688 N N . ARG A 1 87 ? 11.243 -2.959 -12.832 1.00 94.00 87 ARG A N 1
ATOM 689 C CA . ARG A 1 87 ? 11.626 -4.349 -13.096 1.00 94.00 87 ARG A CA 1
ATOM 690 C C . ARG A 1 87 ? 10.671 -5.030 -14.082 1.00 94.00 87 ARG A C 1
ATOM 692 O O . ARG A 1 87 ? 9.452 -4.922 -13.960 1.00 94.00 87 ARG A O 1
ATOM 699 N N . ARG A 1 88 ? 11.220 -5.754 -15.064 1.00 91.25 88 ARG A N 1
ATOM 700 C CA . ARG A 1 88 ? 10.452 -6.332 -16.190 1.00 91.25 88 ARG A CA 1
ATOM 701 C C . ARG A 1 88 ? 9.442 -7.381 -15.722 1.00 91.25 88 ARG A C 1
ATOM 703 O O . ARG A 1 88 ? 8.373 -7.505 -16.310 1.00 91.25 88 ARG A O 1
ATOM 710 N N . GLU A 1 89 ? 9.773 -8.113 -14.664 1.00 93.06 89 GLU A N 1
ATOM 711 C CA . GLU A 1 89 ? 8.941 -9.156 -14.064 1.00 93.06 89 GLU A CA 1
ATOM 712 C C . GLU A 1 89 ? 7.571 -8.656 -13.588 1.00 93.06 89 GLU A C 1
ATOM 714 O O . GLU A 1 89 ? 6.620 -9.436 -13.571 1.00 93.06 89 GLU A O 1
ATOM 719 N N . TYR A 1 90 ? 7.433 -7.364 -13.275 1.00 93.69 90 TYR A N 1
ATOM 720 C CA . TYR A 1 90 ? 6.155 -6.7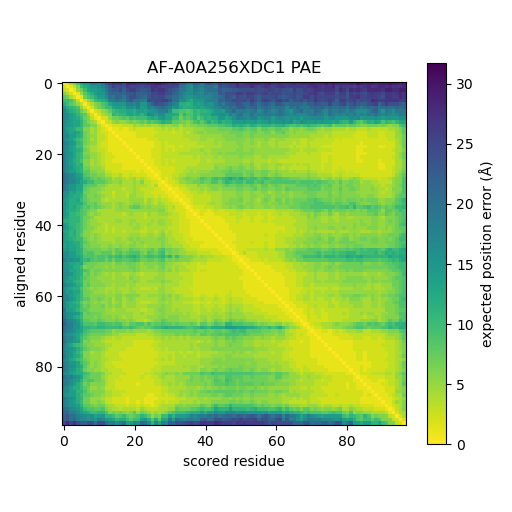71 -12.879 1.00 93.69 90 TYR A CA 1
ATOM 721 C C . TYR A 1 90 ? 5.277 -6.335 -14.059 1.00 93.69 90 TYR A C 1
ATOM 723 O O . TYR A 1 90 ? 4.138 -5.926 -13.842 1.00 93.69 90 TYR A O 1
ATOM 731 N N . PHE A 1 91 ? 5.775 -6.421 -15.298 1.00 93.00 91 PHE A N 1
ATOM 732 C CA . PHE A 1 91 ? 5.087 -5.939 -16.503 1.00 93.00 91 PHE A CA 1
ATOM 733 C C . PHE A 1 91 ? 5.068 -6.991 -17.629 1.00 93.00 91 PHE A C 1
ATOM 735 O O . PHE 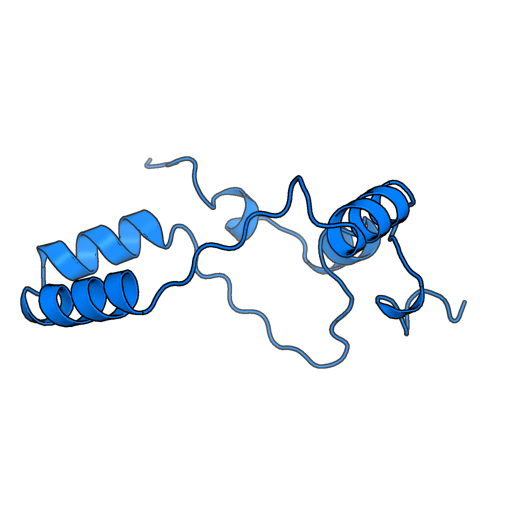A 1 91 ? 5.579 -6.745 -18.732 1.00 93.00 91 PHE A O 1
ATOM 742 N N . PRO A 1 92 ? 4.504 -8.185 -17.364 1.00 89.12 92 PRO A N 1
ATOM 743 C CA . PRO A 1 92 ? 4.594 -9.347 -18.240 1.00 89.12 92 PRO A CA 1
ATOM 744 C C . PRO A 1 92 ? 3.961 -9.170 -19.623 1.00 89.12 92 PRO A C 1
ATOM 746 O O . PRO A 1 92 ? 4.381 -9.871 -20.541 1.00 89.12 92 PRO A O 1
ATOM 749 N N . THR A 1 93 ? 2.968 -8.294 -19.818 1.00 87.50 93 THR A N 1
ATOM 750 C CA . THR A 1 93 ? 2.345 -8.121 -21.146 1.00 87.50 93 THR A CA 1
ATOM 751 C C . THR A 1 93 ? 2.880 -6.914 -21.906 1.00 87.50 93 THR A C 1
ATOM 753 O O . THR A 1 93 ? 2.926 -6.949 -23.137 1.00 87.50 93 THR A O 1
ATOM 756 N N . MET A 1 94 ? 3.348 -5.873 -21.209 1.00 79.25 94 MET A N 1
ATOM 757 C CA . MET A 1 94 ? 3.841 -4.654 -21.860 1.00 79.25 94 MET A CA 1
ATOM 758 C C . MET A 1 94 ? 5.175 -4.843 -22.585 1.00 79.25 94 MET A C 1
ATOM 760 O O . MET A 1 94 ? 5.454 -4.115 -23.533 1.00 79.25 94 MET A O 1
ATOM 764 N N . MET A 1 95 ? 5.994 -5.809 -22.166 1.00 67.19 95 MET A N 1
ATOM 765 C CA . MET A 1 95 ? 7.334 -6.023 -22.726 1.00 67.19 95 MET A CA 1
ATOM 766 C C . MET A 1 95 ? 7.416 -7.126 -23.792 1.00 67.19 95 MET A C 1
ATOM 768 O O . MET A 1 95 ? 8.518 -7.470 -24.213 1.00 67.19 95 MET A O 1
ATOM 772 N N . ASN A 1 96 ? 6.274 -7.659 -24.244 1.00 59.94 96 ASN A N 1
ATOM 773 C CA . ASN A 1 96 ? 6.190 -8.664 -25.316 1.00 59.94 96 ASN A CA 1
ATOM 774 C C . ASN A 1 96 ? 6.081 -8.061 -26.733 1.00 59.94 96 ASN A C 1
ATOM 776 O O . ASN A 1 96 ? 5.734 -8.781 -27.671 1.00 59.94 96 ASN A O 1
ATOM 780 N N . TYR A 1 97 ? 6.360 -6.764 -26.890 1.00 47.53 97 TYR A N 1
ATOM 781 C CA . TYR A 1 97 ? 6.370 -6.043 -28.168 1.00 47.53 97 TYR A CA 1
ATOM 782 C C . TYR A 1 97 ? 7.755 -5.480 -28.481 1.00 47.53 97 TYR A C 1
ATOM 784 O O . TYR A 1 97 ? 8.419 -4.995 -27.536 1.00 47.53 97 TYR A O 1
#

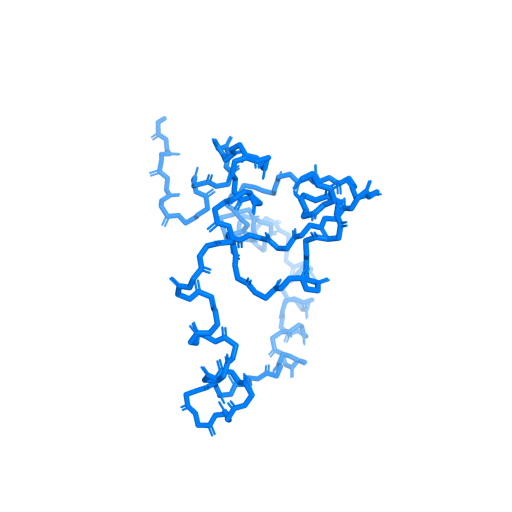Secondary structure (DSSP, 8-state):
----SSSHHHHT--HHHHHHTTSS---TT--------HHHHHHHHHHH-THHHHHHHHHHHHPPP---TT-HHHHHHHHHHTSSS--GGG-TTTT--